Protein AF-A0A9W4SU61-F1 (afdb_monomer)

pLDDT: mean 89.32, std 8.35, range [41.25, 97.25]

Structure (mmCIF, N/CA/C/O backbone):
data_AF-A0A9W4SU61-F1
#
_entry.id   AF-A0A9W4SU61-F1
#
loop_
_atom_site.group_PDB
_atom_site.id
_atom_site.type_symbol
_atom_site.label_atom_id
_atom_site.label_alt_id
_atom_site.label_comp_id
_atom_site.label_asym_id
_atom_site.label_entity_id
_atom_site.label_seq_id
_atom_site.pdbx_PDB_ins_code
_atom_site.Cartn_x
_atom_site.Cartn_y
_atom_site.Cartn_z
_atom_site.occupancy
_atom_site.B_iso_or_equiv
_atom_site.auth_seq_id
_atom_site.auth_comp_id
_atom_site.auth_asym_id
_atom_site.auth_atom_id
_atom_site.pdbx_PDB_model_num
ATOM 1 N N . MET A 1 1 ? -29.694 -14.878 53.159 1.00 55.19 1 MET A N 1
ATOM 2 C CA . MET A 1 1 ? -29.780 -14.247 51.828 1.00 55.19 1 MET A CA 1
ATOM 3 C C . MET A 1 1 ? -30.899 -13.227 51.905 1.00 55.19 1 MET A C 1
ATOM 5 O O . MET A 1 1 ? -32.021 -13.636 52.189 1.00 55.19 1 MET A O 1
ATOM 9 N N . ASN A 1 2 ? -30.608 -11.931 51.770 1.00 60.44 2 ASN A N 1
ATOM 10 C CA . ASN A 1 2 ? -31.673 -10.937 51.624 1.00 60.44 2 ASN A CA 1
ATOM 11 C C . ASN A 1 2 ? -32.223 -10.994 50.189 1.00 60.44 2 ASN A C 1
ATOM 13 O O . ASN A 1 2 ? -31.546 -11.476 49.279 1.00 60.44 2 ASN A O 1
ATOM 17 N N . GLN A 1 3 ? -33.465 -10.547 49.973 1.00 64.19 3 GLN A N 1
ATOM 18 C CA . GLN A 1 3 ? -34.026 -10.458 48.621 1.00 64.19 3 GLN A CA 1
ATOM 19 C C . GLN A 1 3 ? -33.173 -9.492 47.785 1.00 64.19 3 GLN A C 1
ATOM 21 O O . GLN A 1 3 ? -33.092 -8.312 48.113 1.00 64.19 3 GLN A O 1
ATOM 26 N N . GLY A 1 4 ? -32.535 -9.997 46.725 1.00 79.31 4 GLY A N 1
ATOM 27 C CA . GLY A 1 4 ? -31.707 -9.191 45.819 1.00 79.31 4 GLY A CA 1
ATOM 28 C C . GLY A 1 4 ? -30.192 -9.389 45.936 1.00 79.31 4 GLY A C 1
ATOM 29 O O . GLY A 1 4 ? -29.456 -8.595 45.361 1.00 79.31 4 GLY A O 1
ATOM 30 N N . GLU A 1 5 ? -29.714 -10.431 46.621 1.00 85.50 5 GLU A N 1
ATOM 31 C CA . GLU A 1 5 ? -28.286 -10.786 46.702 1.00 85.50 5 GLU A CA 1
ATOM 32 C C . GLU A 1 5 ? -28.019 -12.197 46.143 1.00 85.50 5 GLU A C 1
ATOM 34 O O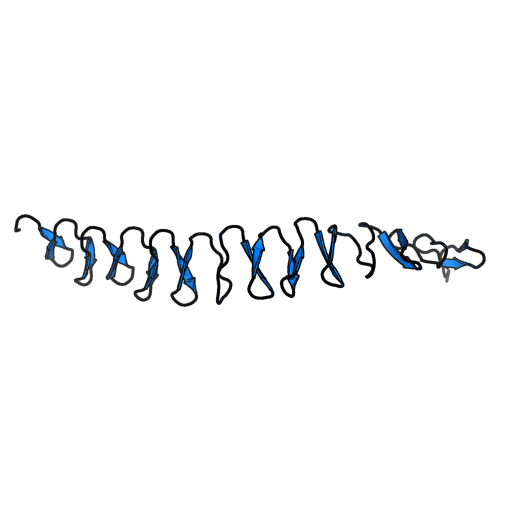 . GLU A 1 5 ? -28.872 -13.082 46.225 1.00 85.50 5 GLU A O 1
ATOM 39 N N . GLN A 1 6 ? -26.824 -12.419 45.594 1.00 86.56 6 GLN A N 1
ATOM 40 C CA . GLN A 1 6 ? -26.312 -13.705 45.104 1.00 86.56 6 GLN A CA 1
ATOM 41 C C . GLN A 1 6 ? -24.939 -14.019 45.729 1.00 86.56 6 GLN A C 1
ATOM 43 O O . GLN A 1 6 ? -24.277 -13.129 46.266 1.00 86.56 6 GLN A O 1
ATOM 48 N N . CYS A 1 7 ? -24.517 -15.286 45.680 1.00 83.56 7 CYS A N 1
ATOM 49 C CA . CYS A 1 7 ? -23.250 -15.741 46.264 1.00 83.56 7 CYS A CA 1
ATOM 50 C C . CYS A 1 7 ? -22.074 -15.518 45.296 1.00 83.56 7 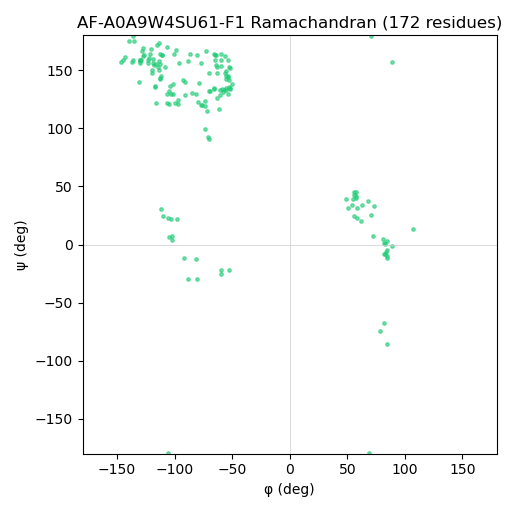CYS A C 1
ATOM 52 O O . CYS A 1 7 ? -22.159 -15.926 44.139 1.00 83.56 7 CYS A O 1
ATOM 54 N N . ALA A 1 8 ? -20.992 -14.913 45.784 1.00 84.06 8 ALA A N 1
ATOM 55 C CA . ALA A 1 8 ? -19.724 -14.734 45.075 1.00 84.06 8 ALA A CA 1
ATOM 56 C C . ALA A 1 8 ? -18.679 -15.796 45.483 1.00 84.06 8 ALA A C 1
ATOM 58 O O . ALA A 1 8 ? -18.829 -16.494 46.489 1.00 84.06 8 ALA A O 1
ATOM 59 N N . SER A 1 9 ? -17.582 -15.891 44.732 1.00 80.38 9 SER A N 1
ATOM 60 C CA . SER A 1 9 ? -16.496 -16.868 44.864 1.00 80.38 9 SER A CA 1
ATOM 61 C C . SER A 1 9 ? -15.782 -16.828 46.217 1.00 80.38 9 SER A C 1
ATOM 63 O O . SER A 1 9 ? -15.189 -17.822 46.625 1.00 80.38 9 SER A O 1
ATOM 65 N N . ASN A 1 10 ? -15.859 -15.703 46.936 1.00 79.88 10 ASN A N 1
ATOM 66 C CA . ASN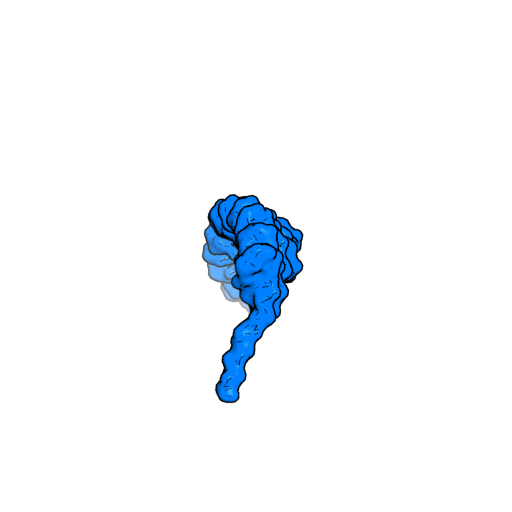 A 1 10 ? -15.243 -15.504 48.253 1.00 79.88 10 ASN A CA 1
ATOM 67 C C . ASN A 1 10 ? -16.226 -15.716 49.421 1.00 79.88 10 ASN A C 1
ATOM 69 O O . ASN A 1 10 ? -16.008 -15.184 50.509 1.00 79.88 10 ASN A O 1
ATOM 73 N N . ASN A 1 11 ? -17.322 -16.457 49.210 1.00 82.12 11 ASN A N 1
ATOM 74 C CA . ASN A 1 11 ? -18.415 -16.630 50.180 1.00 82.12 11 ASN A CA 1
ATOM 75 C C . ASN A 1 11 ? -19.031 -15.298 50.660 1.00 82.12 11 ASN A C 1
ATOM 77 O O . ASN A 1 11 ? -19.600 -15.216 51.750 1.00 82.12 11 ASN A O 1
ATOM 81 N N . THR A 1 12 ? -18.922 -14.245 49.849 1.00 84.00 12 THR A N 1
ATOM 82 C CA . THR A 1 12 ? -19.549 -12.945 50.089 1.00 84.00 12 THR A CA 1
ATOM 83 C C . THR A 1 12 ? -20.873 -12.841 49.336 1.00 84.00 12 THR A C 1
ATOM 85 O O . THR A 1 12 ? -21.116 -13.544 48.354 1.00 84.00 12 THR A O 1
ATOM 88 N N . CYS A 1 13 ? -21.760 -11.970 49.817 1.00 86.88 13 CYS A N 1
ATOM 89 C CA . CYS A 1 13 ? -23.000 -11.636 49.123 1.00 86.88 13 CYS A CA 1
ATOM 90 C C . CYS A 1 13 ? -22.750 -10.431 48.211 1.00 86.88 13 CYS A C 1
ATOM 92 O O . CYS A 1 13 ? -22.231 -9.414 48.671 1.00 86.88 13 CYS A O 1
ATOM 94 N N . ILE A 1 14 ? -23.121 -10.539 46.935 1.00 87.81 14 ILE A N 1
ATOM 95 C CA . ILE A 1 14 ? -23.088 -9.430 45.972 1.00 87.81 14 ILE A CA 1
ATOM 96 C C . ILE A 1 14 ? -24.503 -9.149 45.449 1.00 87.81 14 ILE A C 1
ATOM 98 O O . ILE A 1 14 ? -25.338 -10.055 45.462 1.00 87.81 14 ILE A O 1
ATOM 102 N N . PRO A 1 15 ? -24.805 -7.931 44.965 1.00 87.06 15 PRO A N 1
ATOM 103 C CA . PRO A 1 15 ? -26.117 -7.624 44.400 1.00 87.06 15 PRO A CA 1
ATOM 104 C C . PRO A 1 15 ? -26.504 -8.574 43.257 1.00 87.06 15 PRO A C 1
ATOM 106 O O . PRO A 1 15 ? -25.661 -8.997 42.461 1.00 87.06 15 PRO A O 1
ATOM 109 N N . LEU A 1 16 ? -27.788 -8.902 43.149 1.00 84.06 16 LEU A N 1
ATOM 110 C CA . LEU A 1 16 ? -28.328 -9.709 42.058 1.00 84.06 16 LEU A CA 1
ATOM 111 C C . LEU A 1 16 ? -28.084 -8.998 40.715 1.00 84.06 16 LEU A C 1
ATOM 113 O O . LEU A 1 16 ? -28.398 -7.819 40.562 1.00 84.06 16 LEU A O 1
ATOM 117 N N . GLY A 1 17 ? -27.504 -9.713 39.750 1.00 83.94 17 GLY A N 1
ATOM 118 C CA . GLY A 1 17 ? -27.108 -9.156 38.452 1.00 83.94 17 GLY A CA 1
ATOM 119 C C . GLY A 1 17 ? -25.731 -8.484 38.438 1.00 83.94 17 GLY A C 1
ATOM 120 O O . GLY A 1 17 ? -25.276 -8.091 37.367 1.00 83.94 17 GLY A O 1
ATOM 121 N N . ALA A 1 18 ? -25.052 -8.371 39.584 1.00 88.31 18 ALA A N 1
ATOM 122 C CA . ALA A 1 18 ? -23.631 -8.044 39.612 1.00 88.31 18 ALA A CA 1
ATOM 123 C C . ALA A 1 18 ? -22.787 -9.220 39.091 1.00 88.31 18 ALA A C 1
ATOM 125 O O . ALA A 1 18 ? -23.132 -10.384 39.306 1.00 88.31 18 ALA A O 1
ATOM 126 N N . THR A 1 19 ? -21.668 -8.908 38.445 1.00 90.12 19 THR A N 1
ATOM 127 C CA . THR A 1 19 ? -20.681 -9.888 37.979 1.00 90.12 19 THR A CA 1
ATOM 128 C C . THR A 1 19 ? -19.565 -9.988 39.009 1.00 90.12 19 THR A C 1
ATOM 130 O O . THR A 1 19 ? -18.960 -8.976 39.359 1.00 90.12 19 THR A O 1
ATOM 133 N N . ASP A 1 20 ? -19.292 -11.191 39.502 1.00 89.81 20 ASP A N 1
ATOM 134 C CA . ASP A 1 20 ? -18.147 -11.446 40.372 1.00 89.81 20 ASP A CA 1
ATOM 135 C C . ASP A 1 20 ? -16.861 -11.574 39.548 1.00 89.81 20 ASP A C 1
ATOM 137 O O . ASP A 1 20 ? -16.776 -12.416 38.654 1.00 89.81 20 ASP A O 1
ATOM 141 N N . CYS A 1 21 ? -15.872 -10.734 39.848 1.00 88.00 21 CYS A N 1
ATOM 142 C CA . CYS A 1 21 ? -14.587 -10.700 39.156 1.00 88.00 21 CYS A CA 1
ATOM 143 C C . CYS A 1 21 ? -13.453 -11.320 39.973 1.00 88.00 21 CYS A C 1
ATOM 145 O O . CYS A 1 21 ? -12.298 -11.232 39.563 1.00 88.00 21 CYS A O 1
ATOM 147 N N . GLY A 1 22 ? -13.755 -11.929 41.123 1.00 85.00 22 GLY A N 1
ATOM 148 C CA . GLY A 1 22 ? -12.737 -12.431 42.037 1.00 85.00 22 GLY A CA 1
ATOM 149 C C . GLY A 1 22 ? -11.944 -11.303 42.707 1.00 85.00 22 GLY A C 1
ATOM 150 O O . GLY A 1 22 ? -12.210 -10.118 42.517 1.00 85.00 22 GLY A O 1
ATOM 151 N N . ASN A 1 23 ? -10.978 -11.665 43.561 1.00 83.38 23 ASN A N 1
ATOM 152 C CA . ASN A 1 23 ? -10.172 -10.712 44.349 1.00 83.38 23 ASN A CA 1
ATOM 153 C C . ASN A 1 23 ? -10.997 -9.670 45.128 1.00 83.38 23 ASN A C 1
ATOM 155 O O . ASN A 1 23 ? -10.548 -8.550 45.355 1.00 83.38 23 ASN A O 1
ATOM 159 N N . SER A 1 24 ? -12.198 -10.061 45.565 1.00 82.75 24 SER A N 1
ATOM 160 C CA . SER A 1 24 ? -13.152 -9.180 46.248 1.00 82.75 24 SER A CA 1
ATOM 161 C C . SER A 1 24 ? -13.636 -7.996 45.396 1.00 82.75 24 SER A C 1
ATOM 163 O O . SER A 1 24 ? -14.151 -7.028 45.951 1.00 82.75 24 SER A O 1
ATOM 165 N N . THR A 1 25 ? -13.516 -8.082 44.067 1.00 87.69 25 THR A N 1
ATOM 166 C CA . THR A 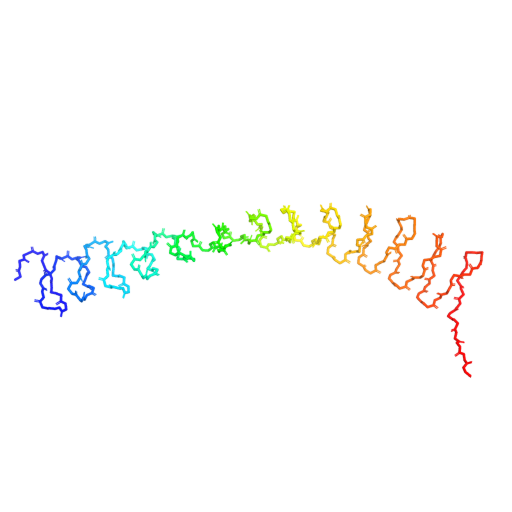1 25 ? -14.103 -7.127 43.126 1.00 87.69 25 THR A CA 1
ATOM 167 C C . THR A 1 25 ? -15.375 -7.696 42.513 1.00 87.69 25 THR A C 1
ATOM 169 O O . THR A 1 25 ? -15.380 -8.784 41.941 1.00 87.69 25 THR A O 1
ATOM 172 N N . ASN A 1 26 ? -16.447 -6.913 42.553 1.00 90.25 26 ASN A N 1
ATOM 173 C CA . ASN A 1 26 ? -17.701 -7.204 41.875 1.00 90.25 26 ASN A CA 1
ATOM 174 C C . ASN A 1 26 ? -18.171 -5.986 41.073 1.00 90.25 26 ASN A C 1
ATOM 176 O O . ASN A 1 26 ? -18.098 -4.847 41.531 1.00 90.25 26 ASN A O 1
ATOM 180 N N . CYS A 1 27 ? -18.693 -6.233 39.878 1.00 90.88 27 CYS A N 1
ATOM 181 C CA . CYS A 1 27 ? -19.153 -5.196 38.966 1.00 90.88 27 CYS A CA 1
ATOM 182 C C . CYS A 1 27 ? -20.671 -5.112 38.954 1.00 90.88 27 CYS A C 1
ATOM 184 O O . CYS A 1 27 ? -21.346 -6.133 38.905 1.00 90.88 27 CYS A O 1
ATOM 186 N N . ALA A 1 28 ? -21.216 -3.894 38.984 1.00 90.88 28 ALA A N 1
ATOM 187 C CA . ALA A 1 28 ? -22.660 -3.677 38.917 1.00 90.88 28 ALA A CA 1
ATOM 188 C C . ALA A 1 28 ? -23.272 -4.246 37.622 1.00 90.88 28 ALA A C 1
ATOM 190 O O . ALA A 1 28 ? -22.576 -4.398 36.616 1.00 90.88 28 ALA A O 1
ATOM 191 N N . ALA A 1 29 ? -24.582 -4.505 37.637 1.00 88.19 29 ALA A N 1
ATOM 192 C CA . ALA A 1 29 ? -25.314 -4.956 36.456 1.00 88.19 29 ALA A CA 1
ATOM 193 C C . ALA A 1 29 ? -25.061 -4.030 35.250 1.00 88.19 29 ALA A C 1
ATOM 195 O O . ALA A 1 29 ? -25.097 -2.807 35.378 1.00 88.19 29 ALA A O 1
ATOM 196 N N . GLY A 1 30 ? -24.784 -4.624 34.086 1.00 87.38 30 GLY A N 1
ATOM 197 C CA . GLY A 1 30 ? -24.387 -3.894 32.874 1.00 87.38 30 GLY A CA 1
ATOM 198 C C . GLY A 1 30 ? -22.877 -3.660 32.725 1.00 87.38 30 GLY A C 1
ATOM 199 O O . GLY A 1 30 ? -22.453 -3.120 31.706 1.00 87.38 30 GLY A O 1
ATOM 200 N N . ASN A 1 31 ? -22.065 -4.102 33.689 1.00 91.69 31 ASN A N 1
ATOM 201 C CA . ASN A 1 31 ? -20.607 -4.124 33.594 1.00 91.69 31 ASN A CA 1
ATOM 202 C C . ASN A 1 31 ? -20.068 -5.564 33.574 1.00 91.69 31 ASN A C 1
ATOM 204 O O . ASN A 1 31 ? -20.701 -6.505 34.057 1.00 91.69 31 ASN A O 1
ATOM 208 N N . GLN A 1 32 ? -18.863 -5.715 33.040 1.00 91.44 32 GLN A N 1
ATOM 209 C CA . GLN A 1 32 ? -18.114 -6.963 32.937 1.00 91.44 32 GLN A CA 1
ATOM 210 C C . GLN A 1 32 ? -16.715 -6.813 33.544 1.00 91.44 32 GLN A C 1
ATOM 212 O O . GLN A 1 32 ? -16.226 -5.698 33.752 1.00 91.44 32 GLN A O 1
ATOM 217 N N . CYS A 1 33 ? -16.081 -7.948 33.824 1.00 90.56 33 CYS A N 1
ATOM 218 C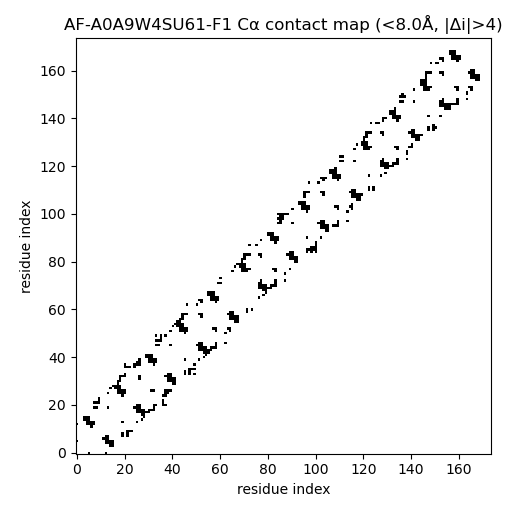 CA . CYS A 1 33 ? -14.746 -8.003 34.405 1.00 90.56 33 CYS A CA 1
ATOM 219 C C . CYS A 1 33 ? -13.663 -7.750 33.355 1.00 90.56 33 CYS A C 1
ATOM 221 O O . CYS A 1 33 ? -13.719 -8.293 32.252 1.00 90.56 33 CYS A O 1
ATOM 223 N N . THR A 1 34 ? -12.646 -6.980 33.729 1.00 90.75 34 THR A N 1
ATOM 224 C CA . THR A 1 34 ? -11.376 -6.901 33.002 1.00 90.75 34 THR A CA 1
ATOM 225 C C . THR A 1 34 ? -10.416 -8.002 33.461 1.00 90.75 34 THR A C 1
ATOM 227 O O . THR A 1 34 ? -10.554 -8.568 34.547 1.00 90.75 34 THR A O 1
ATOM 230 N N . SER A 1 35 ? -9.373 -8.242 32.672 1.00 88.50 35 SER A N 1
ATOM 231 C CA . SER A 1 35 ? -8.214 -9.089 32.990 1.00 88.50 35 SER A CA 1
ATOM 232 C C . SER A 1 35 ? -7.519 -8.743 34.314 1.00 88.50 35 SER A C 1
ATOM 234 O O . SER A 1 35 ? -6.857 -9.596 34.897 1.00 88.50 35 SER A O 1
ATOM 236 N N . ASN A 1 36 ? -7.687 -7.515 34.818 1.00 87.12 36 ASN A N 1
ATOM 237 C CA . ASN A 1 36 ? -7.081 -7.040 36.065 1.00 87.12 36 ASN A CA 1
ATOM 238 C C . ASN A 1 36 ? -8.073 -7.007 37.240 1.00 87.12 36 ASN A C 1
ATOM 240 O O . ASN A 1 36 ? -7.862 -6.269 38.201 1.00 87.12 36 ASN A O 1
ATOM 244 N N . ASN A 1 37 ? -9.159 -7.787 37.176 1.00 87.62 37 ASN A N 1
ATOM 245 C CA . ASN A 1 37 ? -10.209 -7.835 38.203 1.00 87.62 37 ASN A CA 1
ATOM 246 C C . ASN A 1 37 ? -10.794 -6.443 38.498 1.00 87.62 37 ASN A C 1
ATOM 248 O O . ASN A 1 37 ? -11.022 -6.086 39.652 1.00 87.62 37 ASN A O 1
ATOM 252 N N . SER A 1 38 ? -10.968 -5.629 37.454 1.00 88.69 38 SER A N 1
ATOM 253 C CA . SER A 1 38 ? -11.656 -4.334 37.506 1.00 88.69 38 SER A CA 1
ATOM 254 C C . SER A 1 38 ? -12.942 -4.386 36.683 1.00 88.69 38 SER A C 1
ATOM 256 O O . SER A 1 38 ? -13.207 -5.369 35.993 1.00 88.69 38 SER A O 1
ATOM 258 N N . CYS A 1 39 ? -13.742 -3.326 36.748 1.00 91.19 39 CYS A N 1
ATOM 259 C CA . CYS A 1 39 ? -15.011 -3.240 36.035 1.00 91.19 39 CYS A CA 1
ATOM 260 C C . CYS A 1 39 ? -14.901 -2.387 34.781 1.00 91.19 39 CYS A C 1
ATOM 262 O O . CYS A 1 39 ? -14.325 -1.300 34.817 1.00 91.19 39 CYS A O 1
ATOM 264 N N . MET A 1 40 ? -15.530 -2.846 33.705 1.00 93.00 40 MET A N 1
ATOM 265 C CA . MET A 1 40 ? -15.741 -2.053 32.500 1.00 93.00 40 MET A CA 1
ATOM 266 C C . MET A 1 40 ? -17.166 -2.236 31.963 1.00 93.00 40 MET A C 1
ATOM 268 O O . MET A 1 40 ? -17.789 -3.262 32.248 1.00 93.00 40 MET A O 1
ATOM 272 N N . PRO A 1 41 ? -17.694 -1.286 31.175 1.00 92.50 41 PRO A N 1
ATOM 273 C CA . PRO A 1 41 ? -19.009 -1.421 30.558 1.00 92.50 41 PRO A CA 1
ATOM 274 C C . PRO A 1 41 ? -19.135 -2.682 29.694 1.00 92.50 41 PRO A C 1
ATOM 276 O O . PRO A 1 41 ? -18.176 -3.128 29.053 1.00 92.50 41 PRO A O 1
ATOM 279 N N . LEU A 1 42 ? -20.336 -3.259 29.638 1.00 90.19 42 LEU A N 1
ATOM 280 C CA . LEU A 1 42 ? -20.620 -4.352 28.711 1.00 90.19 42 LEU A CA 1
ATOM 281 C C . LEU A 1 42 ? -20.409 -3.886 27.259 1.00 90.19 42 LEU A C 1
ATOM 283 O O . LEU A 1 42 ? -20.868 -2.817 26.863 1.00 90.19 42 LEU A O 1
ATOM 287 N N . GLY A 1 43 ? -19.700 -4.689 26.466 1.00 89.19 43 GLY A N 1
ATOM 288 C CA . GLY A 1 43 ? -19.344 -4.363 25.080 1.00 89.19 43 GLY A CA 1
ATOM 289 C C . GLY A 1 43 ? -18.102 -3.480 24.918 1.00 89.19 43 GLY A C 1
ATOM 290 O O . GLY A 1 43 ? -17.664 -3.290 23.787 1.00 89.19 43 GLY A O 1
ATOM 291 N N . ALA A 1 44 ? -17.515 -2.976 26.008 1.00 93.31 44 ALA A N 1
ATOM 292 C CA . ALA A 1 44 ? -16.179 -2.388 25.974 1.00 93.31 44 ALA A CA 1
ATOM 293 C C . ALA A 1 44 ? -15.111 -3.445 25.630 1.00 93.31 44 ALA A C 1
ATOM 295 O O . ALA A 1 44 ? -15.321 -4.645 25.825 1.00 93.31 44 ALA A O 1
ATOM 296 N N . THR A 1 45 ? -13.957 -2.985 25.155 1.00 93.75 45 THR A N 1
ATOM 297 C CA . THR A 1 45 ? -12.773 -3.809 24.880 1.00 93.75 45 THR A CA 1
ATOM 298 C C . THR A 1 45 ? -11.739 -3.572 25.974 1.00 93.75 45 THR A C 1
ATOM 300 O O . THR A 1 45 ? -11.293 -2.439 26.147 1.00 93.75 45 THR A O 1
ATOM 303 N N . ASP A 1 46 ? -11.344 -4.620 26.697 1.00 92.94 46 ASP A N 1
ATOM 304 C CA . ASP A 1 46 ? -10.286 -4.540 27.709 1.00 92.94 46 ASP A CA 1
ATOM 305 C C . ASP A 1 46 ? -8.909 -4.422 27.042 1.00 92.94 46 ASP A C 1
ATOM 307 O O . ASP A 1 46 ? -8.521 -5.282 26.251 1.00 92.94 46 ASP A O 1
ATOM 311 N N . CYS A 1 47 ? -8.169 -3.366 27.376 1.00 90.94 47 CYS A N 1
ATOM 312 C CA . CYS A 1 47 ? -6.831 -3.092 26.853 1.00 90.94 47 CYS A CA 1
ATOM 313 C C . CYS A 1 47 ? -5.716 -3.436 27.844 1.00 90.94 47 CYS A C 1
ATOM 315 O O . CYS A 1 47 ? -4.542 -3.189 27.560 1.00 90.94 47 CYS A O 1
ATOM 317 N N . GLY A 1 48 ? -6.065 -3.997 29.003 1.00 87.69 48 GLY A N 1
ATOM 318 C CA . GLY A 1 48 ? -5.127 -4.232 30.089 1.00 87.69 48 GLY A CA 1
ATOM 319 C C . GLY A 1 48 ? -4.674 -2.931 30.759 1.00 87.69 48 GLY A C 1
ATOM 320 O O . GLY A 1 48 ? -5.098 -1.832 30.403 1.00 87.69 48 GLY A O 1
ATOM 321 N N . ASN A 1 49 ? -3.814 -3.048 31.776 1.00 84.44 49 ASN A N 1
ATOM 322 C CA . ASN A 1 49 ? -3.293 -1.913 32.553 1.00 84.44 49 ASN A CA 1
ATOM 323 C C . ASN A 1 49 ? -4.388 -0.941 33.033 1.00 84.44 49 ASN A C 1
ATOM 325 O O . ASN A 1 49 ? -4.212 0.276 32.980 1.00 84.44 49 ASN A O 1
ATOM 329 N N . SER A 1 50 ? -5.534 -1.487 33.451 1.00 82.44 50 SER A N 1
ATOM 330 C CA . SER A 1 50 ? -6.716 -0.723 33.876 1.00 82.44 50 SER A CA 1
ATOM 331 C C . SER A 1 50 ? -7.286 0.237 32.818 1.00 82.44 50 SER A C 1
ATOM 333 O O . SER A 1 50 ? -7.981 1.186 33.172 1.00 82.44 50 SER A O 1
ATOM 335 N N . ASN A 1 51 ? -7.024 -0.008 31.531 1.00 89.56 51 ASN A N 1
ATOM 336 C CA . ASN A 1 51 ? -7.600 0.735 30.414 1.00 89.56 51 ASN A CA 1
ATOM 337 C C . ASN A 1 51 ? -8.566 -0.139 29.617 1.00 89.56 51 ASN A C 1
ATOM 339 O O . ASN A 1 51 ? -8.338 -1.330 29.419 1.00 89.56 51 ASN A O 1
ATOM 343 N N . TYR A 1 52 ? -9.627 0.481 29.116 1.00 92.94 52 TYR A N 1
ATOM 344 C CA . TYR A 1 52 ? -10.571 -0.134 28.195 1.00 92.94 52 TYR A CA 1
ATOM 345 C C . TYR A 1 52 ? -11.043 0.897 27.171 1.00 92.94 52 TYR A C 1
ATOM 347 O O . TYR A 1 52 ? -10.949 2.105 27.392 1.00 92.94 52 TYR A O 1
ATOM 355 N N . CYS A 1 53 ? -11.580 0.407 26.061 1.00 94.44 53 CYS A N 1
ATOM 356 C CA . CYS A 1 53 ? -12.186 1.223 25.020 1.00 94.44 53 CYS A CA 1
ATOM 357 C C . CYS A 1 53 ? -13.688 0.978 24.939 1.00 94.44 53 CYS A C 1
ATOM 359 O O . CYS A 1 53 ? -14.135 -0.155 25.101 1.00 94.44 53 CYS A O 1
ATOM 361 N N . ASP A 1 54 ? -14.463 2.029 24.662 1.00 94.06 54 ASP A N 1
ATOM 362 C CA . ASP A 1 54 ? -15.916 1.921 24.487 1.00 94.06 54 ASP A CA 1
ATOM 363 C C . ASP A 1 54 ? -16.301 0.909 23.398 1.00 94.06 54 ASP A C 1
ATOM 365 O O . ASP A 1 54 ? -15.510 0.585 22.507 1.00 94.06 54 ASP A O 1
ATOM 369 N N . ALA A 1 55 ? -17.560 0.474 23.419 1.00 92.25 55 ALA A N 1
ATOM 370 C CA . ALA A 1 55 ? -18.111 -0.381 22.377 1.00 92.25 55 ALA A CA 1
ATOM 371 C C . ALA A 1 55 ? -17.874 0.200 20.970 1.00 92.25 55 ALA A C 1
ATOM 373 O O . ALA A 1 55 ? -18.073 1.389 20.718 1.00 92.25 55 ALA A O 1
ATOM 374 N N . GLY A 1 56 ? -17.433 -0.657 20.047 1.00 90.38 56 GLY A N 1
ATOM 375 C CA . GLY A 1 56 ? -17.074 -0.265 18.678 1.00 90.38 56 GLY A CA 1
ATOM 376 C C . GLY A 1 56 ? -15.664 0.320 18.524 1.00 90.38 56 GLY A C 1
ATOM 377 O O . GLY A 1 56 ? -15.268 0.666 17.407 1.00 90.38 56 GLY A O 1
ATOM 378 N N . LYS A 1 57 ? -14.881 0.396 19.605 1.00 94.00 57 LYS A N 1
ATOM 379 C CA . LYS A 1 57 ? -13.463 0.765 19.581 1.00 94.00 57 LYS A CA 1
ATOM 380 C C . LYS A 1 57 ? -12.578 -0.420 19.980 1.00 94.00 57 LYS A C 1
ATOM 382 O O . LYS A 1 57 ? -12.994 -1.335 20.688 1.00 94.00 57 LYS A O 1
ATOM 387 N N . GLN A 1 58 ? -11.335 -0.375 19.526 1.00 92.56 58 GLN A N 1
ATOM 388 C CA . GLN A 1 58 ? -10.272 -1.321 19.839 1.00 92.56 58 GLN A CA 1
ATOM 389 C C . GLN A 1 58 ? -9.079 -0.601 20.469 1.00 92.56 58 GLN A C 1
ATOM 391 O O . GLN A 1 58 ? -8.908 0.614 20.319 1.00 92.56 58 GLN A O 1
ATOM 396 N N . CYS A 1 59 ? -8.247 -1.382 21.148 1.00 91.31 59 CYS A N 1
ATOM 397 C CA . CYS A 1 59 ? -7.025 -0.915 21.778 1.00 91.31 59 CYS A CA 1
ATOM 398 C C . CYS A 1 59 ? -5.985 -0.540 20.724 1.00 91.31 59 CYS A C 1
ATOM 400 O O . CYS A 1 59 ? -5.707 -1.310 19.804 1.00 91.31 59 CYS A O 1
ATOM 402 N N . ALA A 1 60 ? -5.391 0.631 20.891 1.00 89.19 60 ALA A N 1
ATOM 403 C CA . ALA A 1 60 ? -4.304 1.130 20.073 1.00 89.19 60 ALA A CA 1
ATOM 404 C C . ALA A 1 60 ? -3.026 1.278 20.907 1.00 89.19 60 ALA A C 1
ATOM 406 O O . ALA A 1 60 ? -3.019 1.160 22.137 1.00 89.19 60 ALA A O 1
ATOM 407 N N . SER A 1 61 ? -1.917 1.559 20.227 1.00 83.50 61 SER A N 1
ATOM 408 C CA . SER A 1 61 ? -0.644 1.868 20.875 1.00 83.50 61 SER A CA 1
ATOM 409 C C . SER A 1 61 ? -0.781 3.028 21.871 1.00 83.50 61 SER A C 1
ATOM 411 O O . SER A 1 61 ? -1.499 3.999 21.626 1.00 83.50 61 SER A O 1
ATOM 413 N N . GLY A 1 62 ? -0.066 2.938 22.997 1.00 80.38 62 GLY A N 1
ATOM 414 C CA . GLY A 1 62 ? -0.003 4.013 23.992 1.00 80.38 62 GLY A CA 1
ATOM 415 C C . GLY A 1 62 ? -1.272 4.202 24.831 1.00 80.38 62 GLY A C 1
ATOM 416 O O . GLY A 1 62 ? -1.568 5.333 25.199 1.00 80.38 62 GLY A O 1
ATOM 417 N N . ASN A 1 63 ? -2.016 3.128 25.129 1.00 82.94 63 ASN A N 1
ATOM 418 C CA . ASN A 1 63 ? -3.272 3.170 25.901 1.00 82.94 63 ASN A CA 1
ATOM 419 C C . ASN A 1 63 ? -4.351 4.069 25.269 1.00 82.94 63 ASN A C 1
ATOM 421 O O . ASN A 1 63 ? -5.152 4.682 25.971 1.00 82.94 63 ASN A O 1
ATOM 425 N N . SER A 1 64 ? -4.359 4.172 23.940 1.00 87.88 64 SER A N 1
ATOM 426 C CA . SER A 1 64 ? -5.372 4.925 23.203 1.00 87.88 64 SER A CA 1
ATOM 427 C C . SER A 1 64 ? -6.431 3.995 22.609 1.00 87.88 64 SER A C 1
ATOM 429 O O . SER A 1 64 ? -6.247 2.779 22.530 1.00 87.88 64 SER A O 1
ATOM 431 N N . CYS A 1 65 ? -7.559 4.575 22.204 1.00 92.19 65 CYS A N 1
ATOM 432 C CA . CYS A 1 65 ? -8.670 3.858 21.593 1.00 92.19 65 CYS A CA 1
ATOM 433 C C . CYS A 1 65 ? -8.892 4.350 20.171 1.00 92.19 65 CYS A C 1
ATOM 435 O O . CYS A 1 65 ? -8.945 5.556 19.928 1.00 92.19 65 CYS A O 1
ATOM 437 N N . MET A 1 66 ? -9.094 3.419 19.249 1.00 94.38 66 MET A N 1
ATOM 438 C CA . MET A 1 66 ? -9.382 3.708 17.843 1.00 94.38 66 MET A CA 1
ATOM 439 C C . MET A 1 66 ? -10.607 2.916 17.379 1.00 94.38 66 MET A C 1
ATOM 441 O O . MET A 1 66 ? -10.920 1.890 17.983 1.00 94.38 66 MET A O 1
ATOM 445 N N . PRO A 1 67 ? -11.323 3.351 16.331 1.00 93.69 67 PRO A N 1
ATOM 446 C CA . PRO A 1 67 ? -12.412 2.565 15.759 1.00 93.69 67 PRO A CA 1
ATOM 447 C C . PRO A 1 67 ? -11.960 1.148 15.381 1.00 93.69 67 PRO A C 1
ATOM 449 O O . PRO A 1 67 ? -10.823 0.935 14.945 1.00 93.69 67 PRO A O 1
ATOM 452 N N . VAL A 1 68 ? -12.846 0.164 15.534 1.00 91.19 68 VAL A N 1
ATOM 453 C CA . VAL A 1 68 ? -12.582 -1.196 15.040 1.00 91.19 68 VAL A CA 1
ATOM 454 C C . VAL A 1 68 ? -12.333 -1.156 13.528 1.00 91.19 68 VAL A C 1
ATOM 456 O O . VAL A 1 68 ? -13.054 -0.495 12.785 1.00 91.19 68 VAL A O 1
ATOM 459 N N . GLY A 1 69 ? -11.289 -1.852 13.076 1.00 90.94 69 GLY A N 1
ATOM 460 C CA . GLY A 1 69 ? -10.891 -1.909 11.666 1.00 90.94 69 GLY A CA 1
ATOM 461 C C . GLY A 1 69 ? -10.062 -0.719 11.176 1.00 90.94 69 GLY A C 1
ATOM 462 O O . GLY A 1 69 ? -9.534 -0.783 10.069 1.00 90.94 69 GLY A O 1
ATOM 463 N N . ALA A 1 70 ? -9.901 0.334 11.982 1.00 94.50 70 ALA A N 1
ATOM 464 C CA . ALA A 1 70 ? -8.899 1.359 11.711 1.00 94.50 70 ALA A CA 1
ATOM 465 C C . ALA A 1 70 ? -7.475 0.767 11.784 1.00 94.50 70 ALA A C 1
ATOM 467 O O . ALA A 1 70 ? -7.259 -0.292 12.384 1.00 94.50 70 ALA A O 1
ATOM 468 N N . ILE A 1 71 ? -6.496 1.480 11.228 1.00 92.81 71 ILE A N 1
ATOM 469 C CA . ILE A 1 71 ? -5.066 1.155 11.311 1.00 92.81 71 ILE A CA 1
ATOM 470 C C . ILE A 1 71 ? -4.304 2.258 12.051 1.00 92.81 71 ILE A C 1
ATOM 472 O O . ILE A 1 71 ? -4.556 3.442 11.833 1.00 92.81 71 ILE A O 1
ATOM 476 N N . SER A 1 72 ? -3.391 1.876 12.948 1.00 92.38 72 SER A N 1
ATOM 477 C CA . SER A 1 72 ? -2.561 2.826 13.697 1.00 92.38 72 SER A CA 1
ATOM 478 C C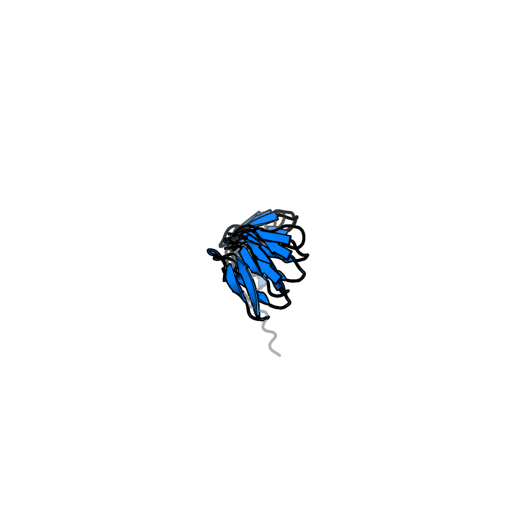 . SER A 1 72 ? -1.369 3.281 12.856 1.00 92.38 72 SER A C 1
ATOM 480 O O . SER A 1 72 ? -0.611 2.458 12.347 1.00 92.38 72 SER A O 1
ATOM 482 N N . CYS A 1 73 ? -1.181 4.596 12.769 1.00 91.19 73 CYS A N 1
ATOM 483 C CA . CYS A 1 73 ? -0.093 5.270 12.062 1.00 91.19 73 CYS A CA 1
ATOM 484 C C . CYS A 1 73 ? 0.858 5.975 13.044 1.00 91.19 73 CYS A C 1
ATOM 486 O O . CYS A 1 73 ? 1.432 7.025 12.749 1.00 91.19 73 CYS A O 1
ATOM 488 N N . GLY A 1 74 ? 0.996 5.419 14.251 1.00 88.19 74 GLY A N 1
ATOM 489 C CA . GLY A 1 74 ? 1.802 5.983 15.330 1.00 88.19 74 GLY A CA 1
ATOM 490 C C . GLY A 1 74 ? 1.029 7.032 16.125 1.00 88.19 74 GLY A C 1
ATOM 491 O O . GLY A 1 74 ? 0.444 6.708 17.155 1.00 88.19 74 GLY A O 1
ATOM 492 N N . THR A 1 75 ? 1.038 8.287 15.669 1.00 87.50 75 THR A N 1
ATOM 493 C CA . THR A 1 75 ? 0.396 9.419 16.376 1.00 87.50 75 THR A CA 1
ATOM 494 C C . THR A 1 75 ? -1.050 9.680 15.953 1.00 87.50 75 THR A C 1
ATOM 496 O O . THR A 1 75 ? -1.752 10.447 16.608 1.00 87.50 75 THR A O 1
ATOM 499 N N . TYR A 1 76 ? -1.499 9.053 14.868 1.00 90.06 76 TYR A N 1
ATOM 500 C CA . TYR A 1 76 ? -2.858 9.127 14.339 1.00 90.06 76 TYR A CA 1
ATOM 501 C C . TYR A 1 76 ? -3.297 7.739 13.860 1.00 90.06 76 TYR A C 1
ATOM 503 O O . TYR A 1 76 ? -2.508 6.793 13.872 1.00 90.06 76 TYR A O 1
ATOM 511 N N . TYR A 1 77 ? -4.552 7.606 13.444 1.00 93.44 77 TYR A N 1
ATOM 512 C CA . TYR A 1 77 ? -5.069 6.390 12.825 1.00 93.44 77 TYR A CA 1
ATOM 513 C C . TYR A 1 77 ? -5.803 6.724 11.529 1.00 93.44 77 TYR A C 1
ATOM 515 O O . TYR A 1 77 ? -6.278 7.845 11.344 1.00 93.44 77 TYR A O 1
ATOM 523 N N . CYS A 1 78 ? -5.917 5.730 10.655 1.00 95.12 78 CYS A N 1
ATOM 524 C CA . CYS A 1 78 ? -6.719 5.805 9.442 1.00 95.12 78 CYS A CA 1
ATOM 525 C C . CYS A 1 78 ? -7.909 4.856 9.535 1.00 95.12 78 CYS A C 1
ATOM 527 O O . CYS A 1 78 ? -7.783 3.760 10.078 1.00 95.12 78 CYS A O 1
ATOM 529 N N . ASP A 1 79 ? -9.057 5.277 9.005 1.00 95.19 79 ASP A N 1
ATOM 530 C CA . ASP A 1 79 ? -10.279 4.466 8.994 1.00 95.19 79 ASP A CA 1
ATOM 531 C C . ASP A 1 79 ? -10.090 3.137 8.250 1.00 95.19 79 ASP A C 1
ATOM 533 O O . ASP A 1 79 ? -9.175 2.972 7.439 1.00 95.19 79 ASP A O 1
ATOM 537 N N . ALA A 1 80 ? -11.014 2.202 8.474 1.00 94.00 80 ALA A N 1
ATOM 538 C CA . ALA A 1 80 ? -11.054 0.952 7.728 1.00 94.00 80 ALA A CA 1
ATOM 539 C C . ALA A 1 80 ? -11.057 1.200 6.206 1.00 94.00 80 ALA A C 1
ATOM 541 O O . ALA A 1 80 ? -11.769 2.067 5.699 1.00 94.00 80 ALA A O 1
ATOM 542 N N . GLY A 1 81 ? -10.250 0.429 5.474 1.00 94.06 81 GLY A N 1
ATOM 543 C CA . GLY A 1 81 ? -10.073 0.583 4.023 1.00 94.06 81 GLY A CA 1
ATOM 544 C C . GLY A 1 81 ? -9.070 1.667 3.608 1.00 94.06 81 GLY A C 1
ATOM 545 O O . GLY A 1 81 ? -8.822 1.838 2.411 1.00 94.06 81 GLY A O 1
ATOM 546 N N . LYS A 1 82 ? -8.454 2.362 4.570 1.00 95.88 82 LYS A N 1
ATOM 547 C CA . LYS A 1 82 ? -7.339 3.287 4.347 1.00 95.88 82 LYS A CA 1
ATOM 548 C C . LYS A 1 82 ? -6.037 2.737 4.932 1.00 95.88 82 LYS A C 1
ATOM 550 O O . LYS A 1 82 ? -6.041 1.831 5.761 1.00 95.88 82 LYS A O 1
ATOM 555 N N . GLN A 1 83 ? -4.923 3.312 4.500 1.00 94.50 83 GLN A N 1
ATOM 556 C CA . GLN A 1 83 ? -3.581 3.036 4.996 1.00 94.50 83 GLN A CA 1
ATOM 557 C C . GLN A 1 83 ? -2.848 4.330 5.344 1.00 94.50 83 GLN A C 1
ATOM 559 O O . GLN A 1 83 ? -3.196 5.411 4.860 1.00 94.50 83 GLN A O 1
ATOM 564 N N . CYS A 1 84 ? -1.826 4.192 6.184 1.00 93.94 84 CYS A N 1
ATOM 565 C CA . CYS A 1 84 ? -0.923 5.277 6.533 1.00 93.94 84 CYS A CA 1
ATOM 566 C C . CYS A 1 84 ? -0.124 5.706 5.303 1.00 93.94 84 CYS A C 1
ATOM 568 O O . CYS A 1 84 ? 0.436 4.860 4.606 1.00 93.94 84 CYS A O 1
ATOM 570 N N . ALA A 1 85 ? -0.036 7.011 5.083 1.00 94.44 85 ALA A N 1
ATOM 571 C CA . ALA A 1 85 ? 0.775 7.600 4.034 1.00 94.44 85 ALA A CA 1
ATOM 572 C C . ALA A 1 85 ? 1.687 8.695 4.585 1.00 94.44 85 ALA A C 1
ATOM 574 O O . ALA A 1 85 ? 1.551 9.190 5.713 1.00 94.44 85 ALA A O 1
ATOM 575 N N . SER A 1 86 ? 2.639 9.079 3.750 1.00 91.25 86 SER A N 1
ATOM 576 C CA . SER A 1 86 ? 3.540 10.192 3.957 1.00 91.25 86 SER A CA 1
ATOM 577 C C . SER A 1 86 ? 2.782 11.485 4.286 1.00 91.25 86 SER A C 1
ATOM 579 O O . SER A 1 86 ? 1.626 11.699 3.909 1.00 91.25 86 SER A O 1
ATOM 581 N N . GLY A 1 87 ? 3.442 12.368 5.040 1.00 87.62 87 GLY A N 1
ATOM 582 C CA . GLY A 1 87 ? 2.859 13.654 5.431 1.00 87.62 87 GLY A CA 1
ATOM 583 C C . GLY A 1 87 ? 1.722 13.556 6.454 1.00 87.62 87 GLY A C 1
ATOM 584 O O . GLY A 1 87 ? 0.892 14.457 6.506 1.00 87.62 87 GLY A O 1
ATOM 585 N N . ASN A 1 88 ? 1.684 12.495 7.268 1.00 90.25 88 ASN A N 1
ATOM 586 C CA . ASN A 1 88 ? 0.650 12.255 8.284 1.00 90.25 88 ASN A CA 1
ATOM 587 C C . ASN A 1 88 ? -0.766 12.211 7.690 1.00 90.25 88 ASN A C 1
ATOM 589 O O . ASN A 1 88 ? -1.692 12.833 8.212 1.00 90.25 88 ASN A O 1
ATOM 593 N N . SER A 1 89 ? -0.916 11.504 6.571 1.00 91.94 89 SER A N 1
ATOM 594 C CA . SER A 1 89 ? -2.170 11.425 5.830 1.00 91.94 89 SER A CA 1
ATOM 595 C C . SER A 1 89 ? -2.662 9.984 5.701 1.00 91.94 89 SER A C 1
ATOM 597 O O . SER A 1 89 ? -1.930 9.024 5.936 1.00 91.94 89 SER A O 1
ATOM 599 N N . CYS A 1 90 ? -3.936 9.844 5.345 1.00 94.94 90 CYS A N 1
ATOM 600 C CA . CYS A 1 90 ? -4.576 8.559 5.107 1.00 94.94 90 CYS A CA 1
ATOM 601 C C . CYS A 1 90 ? -5.007 8.477 3.649 1.00 94.94 90 CYS A C 1
ATOM 603 O O . CYS A 1 90 ? -5.821 9.291 3.211 1.00 94.94 90 CYS A O 1
ATOM 605 N N . ILE A 1 91 ? -4.516 7.471 2.933 1.00 95.56 91 ILE A N 1
ATOM 606 C CA . ILE A 1 91 ? -4.916 7.182 1.549 1.00 95.56 91 ILE A CA 1
ATOM 607 C C . ILE A 1 91 ? -5.672 5.860 1.497 1.00 95.56 91 ILE A C 1
ATOM 609 O O . ILE A 1 91 ? -5.617 5.072 2.441 1.00 95.56 91 ILE A O 1
ATOM 613 N N . LEU A 1 92 ? -6.390 5.590 0.411 1.00 95.81 92 LEU A N 1
ATOM 614 C CA . LEU A 1 92 ? -7.015 4.283 0.220 1.00 95.81 92 LEU A CA 1
ATOM 615 C C . LEU A 1 92 ? -5.945 3.188 0.127 1.00 95.81 92 LEU A C 1
ATOM 617 O O . LEU A 1 92 ? -4.862 3.402 -0.413 1.00 95.81 92 LEU A O 1
ATOM 621 N N . VAL A 1 93 ? -6.263 1.982 0.603 1.00 93.75 93 VAL A N 1
ATOM 622 C CA . VAL A 1 93 ? -5.343 0.827 0.507 1.00 93.75 93 VAL A CA 1
ATOM 623 C C . VAL A 1 93 ? -4.982 0.497 -0.952 1.00 93.75 93 VAL A C 1
ATOM 625 O O . VAL A 1 93 ? -3.919 -0.047 -1.226 1.00 93.75 93 VAL A O 1
ATOM 628 N N . SER A 1 94 ? -5.849 0.848 -1.905 1.00 94.50 94 SER A N 1
ATOM 629 C CA . SER A 1 94 ? -5.616 0.663 -3.340 1.00 94.50 94 SER A CA 1
ATOM 630 C C . SER A 1 94 ? -4.742 1.745 -3.985 1.00 94.50 94 SER A C 1
ATOM 632 O O . SER A 1 94 ? -4.348 1.583 -5.138 1.00 94.50 94 SER A O 1
ATOM 634 N N . GLN A 1 95 ? -4.490 2.855 -3.290 1.00 95.88 95 GLN A N 1
ATOM 635 C CA . GLN A 1 95 ? -3.662 3.955 -3.780 1.00 95.88 95 GLN A CA 1
ATOM 636 C C . GLN A 1 95 ? -2.188 3.727 -3.428 1.00 95.88 95 GLN A C 1
ATOM 638 O O . GLN A 1 95 ? -1.854 3.000 -2.493 1.00 95.88 95 GLN A O 1
ATOM 643 N N . ILE A 1 96 ? -1.303 4.372 -4.181 1.00 95.06 96 ILE A N 1
ATOM 644 C CA . ILE A 1 96 ? 0.148 4.302 -3.999 1.00 95.06 96 ILE A CA 1
ATOM 645 C C . ILE A 1 96 ? 0.620 5.622 -3.406 1.00 95.06 96 ILE A C 1
ATOM 647 O O . ILE A 1 96 ? 0.409 6.670 -4.010 1.00 95.06 96 ILE A O 1
ATOM 651 N N . ASP A 1 97 ? 1.267 5.570 -2.244 1.00 95.00 97 ASP A N 1
ATOM 652 C CA . ASP A 1 97 ? 1.898 6.739 -1.632 1.00 95.00 97 ASP A CA 1
ATOM 653 C C . ASP A 1 97 ? 3.177 7.113 -2.390 1.00 95.00 97 ASP A C 1
ATOM 655 O O . ASP A 1 97 ? 4.124 6.329 -2.464 1.00 95.00 97 ASP A O 1
ATOM 659 N N . CYS A 1 98 ? 3.201 8.323 -2.943 1.00 93.19 98 CYS A N 1
ATOM 660 C CA . CYS A 1 98 ? 4.320 8.863 -3.708 1.00 93.19 98 CYS A CA 1
ATOM 661 C C . CYS A 1 98 ? 5.169 9.859 -2.913 1.00 93.19 98 CYS A C 1
ATOM 663 O O . CYS A 1 98 ? 6.072 10.479 -3.475 1.00 93.19 98 CYS A O 1
ATOM 665 N N . GLY A 1 99 ? 4.914 10.006 -1.612 1.00 90.00 99 GLY A N 1
ATOM 666 C CA . GLY A 1 99 ? 5.623 10.959 -0.772 1.00 90.00 99 GLY A CA 1
ATOM 667 C C . GLY A 1 99 ? 4.970 12.343 -0.759 1.00 90.00 99 GLY A C 1
ATOM 668 O O . GLY A 1 99 ? 4.268 12.746 -1.682 1.00 90.00 99 GLY A O 1
ATOM 669 N N . VAL A 1 100 ? 5.238 13.107 0.305 1.00 85.44 100 VAL A N 1
ATOM 670 C CA . VAL A 1 100 ? 4.847 14.526 0.446 1.00 85.44 100 VAL A CA 1
ATOM 671 C C . VAL A 1 100 ? 3.335 14.759 0.242 1.00 85.44 100 VAL A C 1
ATOM 673 O O . VAL A 1 100 ? 2.914 15.780 -0.296 1.00 85.44 100 VAL A O 1
ATOM 676 N N . GLY A 1 101 ? 2.497 13.803 0.659 1.00 82.81 101 GLY A N 1
ATOM 677 C CA . GLY A 1 101 ? 1.039 13.888 0.503 1.00 82.81 101 GLY A CA 1
ATOM 678 C C . GLY A 1 101 ? 0.542 13.703 -0.937 1.00 82.81 101 GLY A C 1
ATOM 679 O O . GLY A 1 101 ? -0.647 13.883 -1.204 1.00 82.81 101 GLY A O 1
ATOM 680 N N . HIS A 1 102 ? 1.425 13.335 -1.866 1.00 91.12 102 HIS A N 1
ATOM 681 C CA . HIS A 1 102 ? 1.057 12.937 -3.215 1.00 91.12 102 HIS A CA 1
ATOM 682 C C . HIS A 1 102 ? 0.828 11.426 -3.277 1.00 91.12 102 HIS A C 1
ATOM 684 O O . HIS A 1 102 ? 1.568 10.644 -2.684 1.00 91.12 102 HIS A O 1
ATOM 690 N N . HIS A 1 103 ? -0.199 11.013 -4.011 1.00 95.00 103 HIS A N 1
ATOM 691 C CA . HIS A 1 103 ? -0.534 9.613 -4.207 1.00 95.00 103 HIS A CA 1
ATOM 692 C C . HIS A 1 103 ? -1.109 9.388 -5.600 1.00 95.00 103 HIS A C 1
ATOM 694 O O . HIS A 1 103 ? -1.644 10.308 -6.222 1.00 95.00 103 HIS A O 1
ATOM 700 N N . CYS A 1 104 ? -1.013 8.145 -6.057 1.00 96.19 104 CYS A N 1
ATOM 701 C CA . CYS A 1 104 ? -1.553 7.700 -7.331 1.00 96.19 104 CYS A CA 1
ATOM 702 C C . CYS A 1 104 ? -2.648 6.657 -7.145 1.00 96.19 104 CYS A C 1
ATOM 704 O O . CYS A 1 104 ? -2.691 5.944 -6.141 1.00 96.19 104 CYS A O 1
ATOM 706 N N . GLU A 1 105 ? -3.529 6.565 -8.136 1.00 96.50 105 GLU A N 1
ATOM 707 C CA . GLU A 1 105 ? -4.618 5.594 -8.140 1.00 96.50 105 GLU A CA 1
ATOM 708 C C . GLU A 1 105 ? -4.120 4.170 -8.407 1.00 96.50 105 GLU A C 1
ATOM 710 O O . GLU A 1 105 ? -2.996 3.937 -8.866 1.00 96.50 105 GLU A O 1
ATOM 715 N N . ALA A 1 106 ? -4.992 3.197 -8.151 1.00 94.88 106 ALA A N 1
ATOM 716 C CA . ALA A 1 106 ? -4.722 1.806 -8.485 1.00 94.88 106 ALA A CA 1
ATOM 717 C C . ALA A 1 106 ? -4.382 1.654 -9.980 1.00 94.88 106 ALA A C 1
ATOM 719 O O . ALA A 1 106 ? -5.059 2.202 -10.849 1.00 94.88 106 ALA A O 1
ATOM 720 N N . GLY A 1 107 ? -3.335 0.883 -10.285 1.00 94.19 107 GLY A N 1
ATOM 721 C CA . GLY A 1 107 ? -2.871 0.670 -11.661 1.00 94.19 107 GLY A CA 1
ATOM 722 C C . GLY A 1 107 ? -1.986 1.789 -12.223 1.00 94.19 107 GLY A C 1
ATOM 723 O O . GLY A 1 107 ? -1.604 1.731 -13.392 1.00 94.19 107 GLY A O 1
ATOM 724 N N . GLN A 1 108 ? -1.631 2.785 -11.413 1.00 96.31 108 GLN A N 1
ATOM 725 C CA . GLN A 1 108 ? -0.627 3.795 -11.744 1.00 96.31 108 GLN A CA 1
ATOM 726 C C . GLN A 1 108 ? 0.681 3.540 -10.980 1.00 96.31 108 GLN A C 1
ATOM 728 O O . GLN A 1 108 ? 0.804 2.571 -10.238 1.00 96.31 108 GLN A O 1
ATOM 733 N N . GLN A 1 109 ? 1.679 4.392 -11.185 1.00 95.19 109 GLN A N 1
ATOM 734 C CA . GLN A 1 109 ? 2.910 4.460 -10.404 1.00 95.19 109 GLN A CA 1
ATOM 735 C C . GLN A 1 109 ? 3.375 5.914 -10.289 1.00 95.19 109 GLN A C 1
ATOM 737 O O . GLN A 1 109 ? 3.025 6.761 -11.119 1.00 95.19 109 GLN A O 1
ATOM 742 N N . CYS A 1 110 ? 4.194 6.176 -9.275 1.00 95.00 110 CYS A N 1
ATOM 743 C CA . CYS A 1 110 ? 4.789 7.482 -9.042 1.00 95.00 110 CYS A CA 1
ATOM 744 C C . CYS A 1 110 ? 5.818 7.810 -10.126 1.00 95.00 110 CYS A C 1
ATOM 746 O O . CYS A 1 110 ? 6.701 7.007 -10.427 1.00 95.00 110 CYS A O 1
ATOM 748 N N . ALA A 1 111 ? 5.717 9.012 -10.671 1.00 94.50 111 ALA A N 1
ATOM 749 C CA . ALA A 1 111 ? 6.654 9.594 -11.614 1.00 94.50 111 ALA A CA 1
ATOM 750 C C . ALA A 1 111 ? 7.236 10.896 -11.051 1.00 94.50 111 ALA A C 1
ATOM 752 O O . ALA A 1 111 ? 6.769 11.452 -10.050 1.00 94.50 111 ALA A O 1
ATOM 753 N N . TYR A 1 112 ? 8.274 11.391 -11.714 1.00 91.19 112 TYR A N 1
ATOM 754 C CA . TYR A 1 112 ? 8.934 12.639 -11.380 1.00 91.19 112 TYR A CA 1
ATOM 755 C C . TYR A 1 112 ? 7.942 13.815 -11.341 1.00 91.19 112 TYR A C 1
ATOM 757 O O . TYR A 1 112 ? 6.956 13.850 -12.080 1.00 91.19 112 TYR A O 1
ATOM 765 N N . ASN A 1 113 ? 8.223 14.801 -10.482 1.00 88.62 113 ASN A N 1
ATOM 766 C CA . ASN A 1 113 ? 7.388 15.990 -10.259 1.00 88.62 113 ASN A CA 1
ATOM 767 C C . ASN A 1 113 ? 5.941 15.700 -9.816 1.00 88.62 113 ASN A C 1
ATOM 769 O O . ASN A 1 113 ? 5.025 16.403 -10.239 1.00 88.62 113 ASN A O 1
ATOM 773 N N . ASN A 1 114 ? 5.730 14.712 -8.939 1.00 90.12 114 ASN A N 1
ATOM 774 C CA . ASN A 1 114 ? 4.407 14.400 -8.379 1.00 90.12 114 ASN A CA 1
ATOM 775 C C . ASN A 1 114 ? 3.363 14.117 -9.472 1.00 90.12 114 ASN A C 1
ATOM 777 O O . ASN A 1 114 ? 2.255 14.660 -9.466 1.00 90.12 114 ASN A O 1
ATOM 781 N N . ARG A 1 115 ? 3.757 13.310 -10.460 1.00 92.31 115 ARG A N 1
ATOM 782 C CA . ARG A 1 115 ? 2.864 12.825 -11.509 1.00 92.31 115 ARG A CA 1
ATOM 783 C C . ARG A 1 115 ? 2.587 11.346 -11.295 1.00 92.31 115 ARG A C 1
ATOM 785 O O . ARG A 1 115 ? 3.434 10.606 -10.808 1.00 92.31 115 ARG A O 1
ATOM 792 N N . CYS A 1 116 ? 1.427 10.916 -11.766 1.00 96.19 116 CYS A N 1
ATOM 793 C CA . CYS A 1 116 ? 1.076 9.513 -11.879 1.00 96.19 116 CYS A CA 1
ATOM 794 C C . CYS A 1 116 ? 1.112 9.089 -13.343 1.00 96.19 116 CYS A C 1
ATOM 796 O O . CYS A 1 116 ? 0.514 9.746 -14.198 1.00 96.19 116 CYS A O 1
ATOM 798 N N . ILE A 1 117 ? 1.815 7.999 -13.632 1.00 96.81 117 ILE A N 1
ATOM 799 C CA . ILE A 1 117 ? 1.841 7.372 -14.960 1.00 96.81 117 ILE A CA 1
ATOM 800 C C . ILE A 1 117 ? 1.294 5.945 -14.857 1.00 96.81 117 ILE A C 1
ATOM 802 O O . ILE A 1 117 ? 1.267 5.398 -13.754 1.00 96.81 117 ILE A O 1
ATOM 806 N N . PRO A 1 118 ? 0.841 5.320 -15.957 1.00 96.62 118 PRO A N 1
ATOM 807 C CA . PRO A 1 118 ? 0.391 3.931 -15.921 1.00 96.62 118 PRO A CA 1
ATOM 808 C C . PRO A 1 118 ? 1.456 3.002 -15.328 1.00 96.62 118 PRO A C 1
ATOM 810 O O . PRO A 1 118 ? 2.658 3.193 -15.545 1.00 96.62 118 PRO A O 1
ATOM 813 N N . ALA A 1 119 ? 1.033 1.987 -14.576 1.00 95.12 119 ALA A N 1
ATOM 814 C CA . ALA A 1 119 ? 1.955 0.993 -14.044 1.00 95.12 119 ALA A CA 1
ATOM 815 C C . ALA A 1 119 ? 2.728 0.311 -15.188 1.00 95.12 119 ALA A C 1
ATOM 817 O O . ALA A 1 119 ? 2.146 -0.108 -16.188 1.00 95.12 119 ALA A O 1
ATOM 818 N N . GLY A 1 120 ? 4.052 0.225 -15.049 1.00 94.38 120 GLY A N 1
ATOM 819 C CA . GLY A 1 120 ? 4.946 -0.338 -16.066 1.00 94.38 120 GLY A CA 1
ATOM 820 C C . GLY A 1 120 ? 5.350 0.625 -17.188 1.00 94.38 120 GLY A C 1
ATOM 821 O O . GLY A 1 120 ? 6.242 0.286 -17.961 1.00 94.38 120 GLY A O 1
ATOM 822 N N . ALA A 1 121 ? 4.754 1.819 -17.271 1.00 96.88 121 ALA A N 1
ATOM 823 C CA . ALA A 1 121 ? 5.252 2.885 -18.135 1.00 96.88 121 ALA A CA 1
ATOM 824 C C . ALA A 1 121 ? 6.649 3.362 -17.694 1.00 96.88 121 ALA A C 1
ATOM 826 O O . ALA A 1 121 ? 7.022 3.258 -16.523 1.00 96.88 121 ALA A O 1
ATOM 827 N N . VAL A 1 122 ? 7.415 3.917 -18.629 1.00 96.38 122 VAL A N 1
ATOM 828 C CA . VAL A 1 122 ? 8.732 4.507 -18.369 1.00 96.38 122 VAL A CA 1
ATOM 829 C C . VAL A 1 122 ? 8.587 6.016 -18.267 1.00 96.38 122 VAL A C 1
ATOM 831 O O . VAL A 1 122 ? 8.124 6.656 -19.209 1.00 96.38 122 VAL A O 1
ATOM 834 N N . ASP A 1 123 ? 8.988 6.593 -17.135 1.00 96.00 123 ASP A N 1
ATOM 835 C CA . ASP A 1 123 ? 9.002 8.044 -16.966 1.00 96.00 123 ASP A CA 1
ATOM 836 C C . ASP A 1 123 ? 10.201 8.667 -17.689 1.00 96.00 123 ASP A C 1
ATOM 838 O O . ASP A 1 123 ? 11.356 8.387 -17.372 1.00 96.00 123 ASP A O 1
ATOM 842 N N . CYS A 1 124 ? 9.915 9.550 -18.640 1.00 94.88 124 CYS A N 1
ATOM 843 C CA . CYS A 1 124 ? 10.900 10.289 -19.425 1.00 94.88 124 CYS A CA 1
ATOM 844 C C . CYS A 1 124 ? 10.986 11.759 -18.986 1.00 94.88 124 CYS A C 1
ATOM 846 O O . CYS A 1 124 ? 11.369 12.637 -19.765 1.00 94.88 124 CYS A O 1
ATOM 848 N N . GLY A 1 125 ? 10.577 12.053 -17.748 1.00 92.00 125 GLY A N 1
ATOM 849 C CA . GLY A 1 125 ? 10.578 13.383 -17.150 1.00 92.00 125 GLY A CA 1
ATOM 850 C C . GLY A 1 125 ? 9.403 14.225 -17.641 1.00 92.00 125 GLY A C 1
ATOM 851 O O . GLY A 1 125 ? 8.422 14.420 -16.928 1.00 92.00 125 GLY A O 1
ATOM 852 N N . THR A 1 126 ? 9.451 14.717 -18.879 1.00 91.56 126 THR A N 1
ATOM 853 C CA . THR A 1 126 ? 8.373 15.554 -19.447 1.00 91.56 126 THR A CA 1
ATOM 854 C C . THR A 1 126 ? 7.191 14.735 -19.958 1.00 91.56 126 THR A C 1
ATOM 856 O O . THR A 1 126 ? 6.050 15.188 -19.886 1.00 91.56 126 THR A O 1
ATOM 859 N N . HIS A 1 127 ? 7.4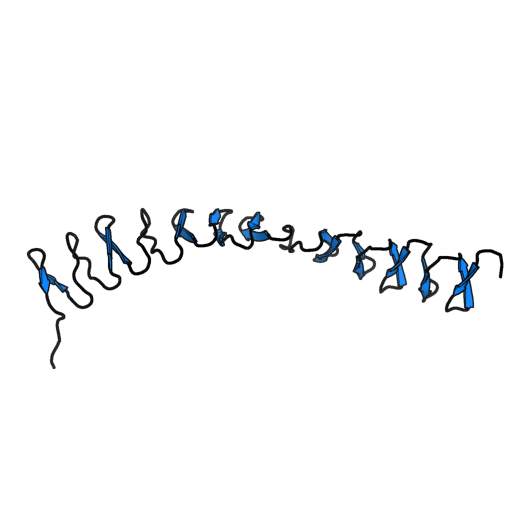43 13.507 -20.400 1.00 93.62 127 HIS A N 1
ATOM 860 C CA . HIS A 1 127 ? 6.469 12.562 -20.945 1.00 93.62 127 HIS A CA 1
ATOM 861 C C . HIS A 1 127 ? 6.720 11.167 -20.363 1.00 93.62 127 HIS A C 1
ATOM 863 O O . HIS A 1 127 ? 7.647 10.983 -19.576 1.00 93.62 127 HIS A O 1
ATOM 869 N N . PHE A 1 128 ? 5.901 10.193 -20.746 1.00 96.56 128 PHE A N 1
ATOM 870 C CA . PHE A 1 128 ? 6.136 8.789 -20.439 1.00 96.56 128 PHE A CA 1
ATOM 871 C C . PHE A 1 128 ? 6.033 7.952 -21.711 1.00 96.56 128 PHE A C 1
ATOM 873 O O . PHE A 1 128 ? 5.409 8.373 -22.687 1.00 96.56 128 PHE A O 1
ATOM 880 N N . CYS A 1 129 ? 6.638 6.773 -21.673 1.00 97.25 129 CYS A N 1
ATOM 881 C CA . CYS A 1 129 ? 6.520 5.755 -22.705 1.00 97.25 129 CYS A CA 1
ATOM 882 C C . CYS A 1 129 ? 5.793 4.532 -22.160 1.00 97.25 129 CYS A C 1
ATOM 884 O O . CYS A 1 129 ? 5.873 4.243 -20.966 1.00 97.25 129 CYS A O 1
ATOM 886 N N . ASP A 1 130 ? 5.088 3.813 -23.028 1.00 96.94 130 ASP A N 1
ATOM 887 C CA . ASP A 1 130 ? 4.344 2.624 -22.621 1.00 96.94 130 ASP A CA 1
ATOM 888 C C . ASP A 1 130 ? 5.280 1.500 -22.157 1.00 96.94 130 ASP A C 1
ATOM 890 O O . ASP A 1 130 ? 6.486 1.490 -22.430 1.00 96.94 130 ASP A O 1
ATOM 894 N N . ALA A 1 131 ? 4.715 0.515 -21.461 1.00 96.06 131 ALA A N 1
ATOM 895 C CA . ALA A 1 131 ? 5.461 -0.666 -21.048 1.00 96.06 131 ALA A CA 1
ATOM 896 C C . ALA A 1 131 ? 6.121 -1.357 -22.258 1.00 96.06 131 ALA A C 1
ATOM 898 O O . ALA A 1 131 ? 5.492 -1.581 -23.292 1.00 96.06 131 ALA A O 1
ATOM 899 N N . GLY A 1 132 ? 7.405 -1.702 -22.128 1.00 94.88 132 GLY A N 1
ATOM 900 C CA . GLY A 1 132 ? 8.198 -2.291 -23.215 1.00 94.88 132 GLY A CA 1
ATOM 901 C C . GLY A 1 132 ? 8.813 -1.276 -24.187 1.00 94.88 132 GLY A C 1
ATOM 902 O O . GLY A 1 132 ? 9.484 -1.675 -25.141 1.00 94.88 132 GLY A O 1
ATOM 903 N N . GLN A 1 133 ? 8.633 0.021 -23.946 1.00 96.50 133 GLN A N 1
ATOM 904 C CA . GLN A 1 133 ? 9.347 1.094 -24.633 1.00 96.50 133 GLN A CA 1
ATOM 905 C C . GLN A 1 133 ? 10.389 1.739 -23.710 1.00 96.50 133 GLN A C 1
ATOM 907 O O . GLN A 1 133 ? 10.438 1.471 -22.513 1.00 96.50 133 GLN A O 1
ATOM 912 N N . GLN A 1 134 ? 11.239 2.590 -24.275 1.00 95.69 134 GLN A N 1
ATOM 913 C CA . GLN A 1 134 ? 12.206 3.412 -23.553 1.00 95.69 134 GLN A CA 1
ATOM 914 C C . GLN A 1 134 ? 12.219 4.840 -24.104 1.00 95.69 134 GLN A C 1
ATOM 916 O O . GLN A 1 134 ? 11.836 5.083 -25.255 1.00 95.69 134 GLN A O 1
ATOM 921 N N . CYS A 1 135 ? 12.704 5.764 -23.280 1.00 96.06 135 CYS A N 1
ATOM 922 C CA . CYS A 1 135 ? 12.877 7.161 -23.649 1.00 96.06 135 CYS A CA 1
ATOM 923 C C . CYS A 1 135 ? 13.944 7.312 -24.735 1.00 96.06 135 CYS A C 1
ATOM 925 O O . CYS A 1 135 ? 15.035 6.751 -24.630 1.00 96.06 135 CYS A O 1
ATOM 927 N N . ALA A 1 136 ? 13.642 8.119 -25.744 1.00 95.00 136 ALA A N 1
ATOM 928 C CA . ALA A 1 136 ? 14.562 8.508 -26.799 1.00 95.00 136 ALA A CA 1
ATOM 929 C C . ALA A 1 136 ? 14.611 10.033 -26.942 1.00 95.00 136 ALA A C 1
ATOM 931 O O . ALA A 1 136 ? 13.786 10.781 -26.403 1.00 95.00 136 ALA A O 1
ATOM 932 N N . SER A 1 137 ? 15.584 10.494 -27.717 1.00 92.50 137 SER A N 1
ATOM 933 C CA . SER A 1 137 ? 15.747 11.886 -28.112 1.00 92.50 137 SER A CA 1
ATOM 934 C C . SER A 1 137 ? 14.462 12.439 -28.728 1.00 92.50 137 SER A C 1
ATOM 936 O O . SER A 1 137 ? 13.671 11.721 -29.343 1.00 92.50 137 SER A O 1
ATOM 938 N N . ASN A 1 138 ? 14.282 13.757 -28.612 1.00 90.19 138 ASN A N 1
ATOM 939 C CA . ASN A 1 138 ? 13.146 14.491 -29.181 1.00 90.19 138 ASN A CA 1
ATOM 940 C C . ASN A 1 138 ? 11.771 14.078 -28.617 1.00 90.19 138 ASN A C 1
ATOM 942 O O . ASN A 1 138 ? 10.774 14.126 -29.334 1.00 90.19 138 ASN A O 1
ATOM 946 N N . ASN A 1 139 ? 11.714 13.713 -27.331 1.00 92.81 139 ASN A N 1
ATOM 947 C CA . ASN A 1 139 ? 10.492 13.300 -26.624 1.00 92.81 139 ASN A CA 1
ATOM 948 C C . ASN A 1 139 ? 9.760 12.135 -27.305 1.00 92.81 139 ASN A C 1
ATOM 950 O O . ASN A 1 139 ? 8.540 12.164 -27.476 1.00 92.81 139 ASN A O 1
ATOM 954 N N . ARG A 1 140 ? 10.522 11.139 -27.760 1.00 93.94 140 ARG A N 1
ATOM 955 C CA . ARG A 1 140 ? 9.986 9.994 -28.490 1.00 93.94 140 ARG A CA 1
ATOM 956 C C . ARG A 1 140 ? 10.177 8.721 -27.685 1.00 93.94 140 ARG A C 1
ATOM 958 O O . ARG A 1 140 ? 11.129 8.591 -26.923 1.00 93.94 140 ARG A O 1
ATOM 965 N N . CYS A 1 141 ? 9.298 7.764 -27.931 1.00 96.69 141 CYS A N 1
ATOM 966 C CA . CYS A 1 141 ? 9.396 6.427 -27.382 1.00 96.69 141 CYS A CA 1
ATOM 967 C C . CYS A 1 141 ? 9.858 5.460 -28.465 1.00 96.69 141 CYS A C 1
ATOM 969 O O . CYS A 1 141 ? 9.343 5.480 -29.586 1.00 96.69 141 CYS A O 1
ATOM 971 N N . ILE A 1 142 ? 10.844 4.630 -28.141 1.00 96.12 142 ILE A N 1
ATOM 972 C CA . ILE A 1 142 ? 11.345 3.571 -29.025 1.00 96.12 142 ILE A CA 1
ATOM 973 C C . ILE A 1 142 ? 11.232 2.223 -28.310 1.00 96.12 142 ILE A C 1
ATOM 975 O O . ILE A 1 142 ? 11.161 2.207 -27.079 1.00 96.12 142 ILE A O 1
ATOM 979 N N . PRO A 1 143 ? 11.210 1.090 -29.032 1.00 95.62 143 PRO A N 1
ATOM 980 C CA . PRO A 1 143 ? 11.202 -0.223 -28.397 1.00 95.62 143 PRO A CA 1
ATOM 981 C C . PRO A 1 143 ? 12.350 -0.372 -27.394 1.00 95.62 143 PRO A C 1
ATOM 983 O O . PRO A 1 143 ? 13.464 0.108 -27.633 1.00 95.62 143 PRO A O 1
ATOM 986 N N . ALA A 1 144 ? 12.094 -1.029 -26.264 1.00 94.25 144 ALA A N 1
ATOM 987 C CA . ALA A 1 144 ? 13.135 -1.305 -25.284 1.00 94.25 144 ALA A CA 1
ATOM 988 C C . ALA A 1 144 ? 14.294 -2.085 -25.934 1.00 94.25 144 ALA A C 1
ATOM 990 O O . ALA A 1 144 ? 14.081 -3.046 -26.673 1.00 94.25 144 ALA A O 1
ATOM 991 N N . GLY A 1 145 ? 15.528 -1.646 -25.680 1.00 91.56 145 GLY A N 1
ATOM 992 C CA . GLY A 1 145 ? 16.740 -2.224 -26.268 1.00 91.56 145 GLY A CA 1
ATOM 993 C C . GLY A 1 145 ? 17.111 -1.689 -27.655 1.00 91.56 145 GLY A C 1
ATOM 994 O O . GLY A 1 145 ? 18.232 -1.928 -28.097 1.00 91.56 145 GLY A O 1
ATOM 995 N N . ALA A 1 146 ? 16.231 -0.938 -28.326 1.00 93.94 146 ALA A N 1
ATOM 996 C CA . ALA A 1 146 ? 16.587 -0.208 -29.540 1.00 93.94 146 ALA A CA 1
ATOM 997 C C . ALA A 1 146 ? 17.655 0.868 -29.265 1.00 93.94 146 ALA A C 1
ATOM 999 O O . ALA A 1 146 ? 17.752 1.411 -28.164 1.00 93.94 146 ALA A O 1
ATOM 1000 N N . VAL A 1 147 ? 18.445 1.200 -30.282 1.00 93.12 147 VAL A N 1
ATOM 1001 C CA . VAL A 1 147 ? 19.461 2.254 -30.214 1.00 93.12 147 VAL A CA 1
ATOM 1002 C C . VAL A 1 147 ? 18.891 3.535 -30.800 1.00 93.12 147 VAL A C 1
ATOM 1004 O O . VAL A 1 147 ? 18.502 3.566 -31.966 1.00 93.12 147 VAL A O 1
ATOM 1007 N N . ASP A 1 148 ? 18.848 4.594 -29.999 1.00 93.81 148 ASP A N 1
ATOM 1008 C CA . ASP A 1 148 ? 18.429 5.913 -30.457 1.00 93.81 148 ASP A CA 1
ATOM 1009 C C . ASP A 1 148 ? 19.538 6.598 -31.267 1.00 93.81 148 ASP A C 1
ATOM 1011 O O . ASP A 1 148 ? 20.631 6.859 -30.768 1.00 93.81 148 ASP A O 1
ATOM 1015 N N . CYS A 1 149 ? 19.232 6.919 -32.521 1.00 91.62 149 CYS A N 1
ATOM 1016 C CA . CYS A 1 149 ? 20.121 7.606 -33.452 1.00 91.62 149 CYS A CA 1
ATOM 1017 C C . CYS A 1 149 ? 19.645 9.042 -33.740 1.00 91.62 149 CYS A C 1
ATOM 1019 O O . CYS A 1 149 ? 19.925 9.604 -34.803 1.00 91.62 149 CYS A O 1
ATOM 1021 N N . GLY A 1 150 ? 18.881 9.636 -32.816 1.00 89.00 150 GLY A N 1
ATOM 1022 C CA . GLY A 1 150 ? 18.402 11.016 -32.853 1.00 89.00 150 GLY A CA 1
ATOM 1023 C C . GLY A 1 150 ? 17.161 11.194 -33.728 1.00 89.00 150 GLY A C 1
ATOM 1024 O O . GLY A 1 150 ? 16.073 11.485 -33.233 1.00 89.00 150 GLY A O 1
ATOM 1025 N N . THR A 1 151 ? 17.305 11.026 -35.044 1.00 87.81 151 THR A N 1
ATOM 1026 C CA . THR A 1 151 ? 16.193 11.138 -36.014 1.00 87.81 151 THR A CA 1
ATOM 1027 C C . THR A 1 151 ? 15.461 9.812 -36.217 1.00 87.81 151 THR A C 1
ATOM 1029 O O . THR A 1 151 ? 14.253 9.785 -36.458 1.00 87.81 151 THR A O 1
ATOM 1032 N N . HIS A 1 152 ? 16.170 8.699 -36.062 1.00 90.12 152 HIS A N 1
ATOM 1033 C CA . HIS A 1 152 ? 15.698 7.329 -36.256 1.00 90.12 152 HIS A CA 1
ATOM 1034 C C . HIS A 1 152 ? 16.188 6.451 -35.100 1.00 90.12 152 HIS A C 1
ATOM 1036 O O . HIS A 1 152 ? 16.917 6.928 -34.232 1.00 90.12 152 HIS A O 1
ATOM 1042 N N . PHE A 1 153 ? 15.768 5.192 -35.071 1.00 93.25 153 PHE A N 1
ATOM 1043 C CA . PHE A 1 153 ? 16.289 4.202 -34.138 1.00 93.25 153 PHE A CA 1
ATOM 1044 C C . PHE A 1 153 ? 16.694 2.942 -34.896 1.00 93.25 153 PHE A C 1
ATOM 1046 O O . PHE A 1 153 ? 16.224 2.708 -36.011 1.00 93.25 153 PHE A O 1
ATOM 1053 N N . CYS A 1 154 ? 17.559 2.153 -34.278 1.00 93.19 154 CYS A N 1
ATOM 1054 C CA . CYS A 1 154 ? 17.998 0.861 -34.780 1.00 93.19 154 CYS A CA 1
ATOM 1055 C C . CYS A 1 154 ? 17.602 -0.248 -33.813 1.00 93.19 154 CYS A C 1
ATOM 1057 O O . CYS A 1 154 ? 17.439 0.002 -32.618 1.00 93.19 154 CYS A O 1
ATOM 1059 N N . ASP A 1 155 ? 17.453 -1.470 -34.318 1.00 92.44 155 ASP A N 1
ATOM 1060 C CA . ASP A 1 155 ? 17.091 -2.608 -33.474 1.00 92.44 155 ASP A CA 1
ATOM 1061 C C . ASP A 1 155 ? 18.193 -2.920 -32.455 1.00 92.44 155 ASP A C 1
ATOM 1063 O O . ASP A 1 155 ? 19.350 -2.505 -32.593 1.00 92.44 155 ASP A O 1
ATOM 1067 N N . ALA A 1 156 ? 17.842 -3.692 -31.428 1.00 89.56 156 ALA A N 1
ATOM 1068 C CA . ALA A 1 156 ? 18.792 -4.112 -30.410 1.00 89.56 156 ALA A CA 1
ATOM 1069 C C . ALA A 1 156 ? 20.033 -4.782 -31.030 1.00 89.56 156 ALA A C 1
ATOM 1071 O O . ALA A 1 156 ? 19.937 -5.683 -31.865 1.00 89.56 156 ALA A O 1
ATOM 1072 N N . GLY A 1 157 ? 21.216 -4.322 -30.619 1.00 86.06 157 GLY A N 1
ATOM 1073 C CA . GLY A 1 157 ? 22.508 -4.806 -31.113 1.00 86.06 157 GLY A CA 1
ATOM 1074 C C . GLY A 1 157 ? 22.999 -4.156 -32.411 1.00 86.06 157 GLY A C 1
ATOM 1075 O O . GLY A 1 157 ? 24.162 -4.337 -32.765 1.00 86.06 157 GLY A O 1
ATOM 1076 N N . GLN A 1 158 ? 22.174 -3.376 -33.111 1.00 90.75 158 GLN A N 1
ATOM 1077 C CA . GLN A 1 158 ? 22.627 -2.577 -34.250 1.00 90.75 158 GLN A CA 1
ATOM 1078 C C . GLN A 1 158 ? 23.300 -1.276 -33.784 1.00 90.75 158 GLN A C 1
ATOM 1080 O O . GLN A 1 158 ? 23.150 -0.847 -32.644 1.00 90.75 158 GLN A O 1
ATOM 1085 N N . GLN A 1 159 ? 24.058 -0.636 -34.673 1.00 89.56 159 GLN A N 1
ATOM 1086 C CA . GL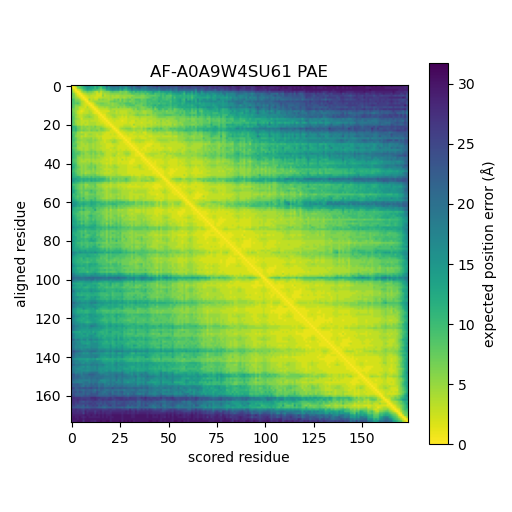N A 1 159 ? 24.724 0.643 -34.410 1.00 89.56 159 GLN A CA 1
ATOM 1087 C C . GLN A 1 159 ? 24.241 1.727 -35.370 1.00 89.56 159 GLN A C 1
ATOM 1089 O O . GLN A 1 159 ? 23.980 1.454 -36.544 1.00 89.56 159 GLN A O 1
ATOM 1094 N N . CYS A 1 160 ? 24.203 2.971 -34.892 1.00 90.56 160 CYS A N 1
ATOM 1095 C CA . CYS A 1 160 ? 23.926 4.127 -35.736 1.00 90.56 160 CYS A CA 1
ATOM 1096 C C . CYS A 1 160 ? 25.022 4.287 -36.797 1.00 90.56 160 CYS A C 1
ATOM 1098 O O . CYS A 1 160 ? 26.209 4.370 -36.476 1.00 90.56 160 CYS A O 1
ATOM 1100 N N . ALA A 1 161 ? 24.624 4.357 -38.063 1.00 87.31 161 ALA A N 1
ATOM 1101 C CA . ALA A 1 161 ? 25.494 4.700 -39.176 1.00 87.31 161 ALA A CA 1
ATOM 1102 C C . ALA A 1 161 ? 25.129 6.078 -39.744 1.00 87.31 161 ALA A C 1
ATOM 1104 O O . ALA A 1 161 ? 24.039 6.616 -39.528 1.00 87.31 161 ALA A O 1
ATOM 1105 N N . SER A 1 162 ? 26.050 6.652 -40.514 1.00 80.50 162 SER A N 1
ATOM 1106 C CA . SER A 1 162 ? 25.782 7.855 -41.297 1.00 80.50 162 SER A CA 1
ATOM 1107 C C . SER A 1 162 ? 24.647 7.621 -42.309 1.00 80.50 162 SER A C 1
ATOM 1109 O O . SER A 1 162 ? 24.415 6.501 -42.769 1.00 80.50 162 SER A O 1
ATOM 1111 N N . ASN A 1 163 ? 23.943 8.700 -42.673 1.00 80.62 163 ASN A N 1
ATOM 1112 C CA . ASN A 1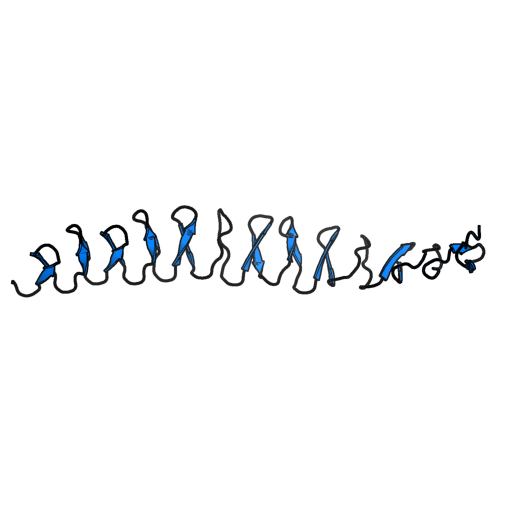 163 ? 22.811 8.707 -43.614 1.00 80.62 163 ASN A CA 1
ATOM 1113 C C . ASN A 1 163 ? 21.536 7.985 -43.130 1.00 80.62 163 ASN A C 1
ATOM 1115 O O . ASN A 1 163 ? 20.846 7.364 -43.935 1.00 80.62 163 ASN A O 1
ATOM 1119 N N . ASN A 1 164 ? 21.201 8.085 -41.839 1.00 83.19 164 ASN A N 1
ATOM 1120 C CA . ASN A 1 164 ? 19.980 7.507 -41.254 1.00 83.19 164 ASN A CA 1
ATOM 1121 C C . ASN A 1 164 ? 19.852 5.986 -41.457 1.00 83.19 164 ASN A C 1
ATOM 1123 O O . ASN A 1 164 ? 18.789 5.483 -41.824 1.00 83.19 164 ASN A O 1
ATOM 1127 N N . ARG A 1 165 ? 20.958 5.255 -41.287 1.00 87.00 165 ARG A N 1
ATOM 1128 C CA . ARG A 1 165 ? 21.016 3.803 -41.477 1.00 87.00 165 ARG A CA 1
ATOM 1129 C C . ARG A 1 165 ? 21.509 3.096 -40.226 1.00 87.00 165 ARG A C 1
ATOM 1131 O O . ARG A 1 165 ? 22.276 3.652 -39.448 1.00 87.00 165 ARG A O 1
ATOM 1138 N N . CYS A 1 166 ? 21.134 1.829 -40.118 1.00 90.88 166 CYS A N 1
ATOM 1139 C CA . CYS A 1 166 ? 21.588 0.935 -39.067 1.00 90.88 166 CYS A CA 1
ATOM 1140 C C . CYS A 1 166 ? 22.655 -0.013 -39.609 1.00 90.88 166 CYS A C 1
ATOM 1142 O O . CYS A 1 166 ? 22.477 -0.637 -40.658 1.00 90.88 166 CYS A O 1
ATOM 1144 N N . LYS A 1 167 ? 23.780 -0.109 -38.903 1.00 90.31 167 LYS A N 1
ATOM 1145 C CA . LYS A 1 167 ? 24.820 -1.100 -39.175 1.00 90.31 167 LYS A CA 1
ATOM 1146 C C . LYS A 1 167 ? 24.573 -2.338 -38.303 1.00 90.31 167 LYS A C 1
ATOM 1148 O O . LYS A 1 167 ? 24.204 -2.171 -37.138 1.00 90.31 167 LYS A O 1
ATOM 1153 N N . PRO A 1 168 ? 24.799 -3.561 -38.823 1.00 83.62 168 PRO A N 1
ATOM 1154 C CA . PRO A 1 168 ? 24.792 -4.767 -38.004 1.00 83.62 168 PRO A CA 1
ATOM 1155 C C . PRO A 1 168 ? 25.741 -4.650 -36.799 1.00 83.62 168 PRO A C 1
ATOM 1157 O O . PRO A 1 168 ? 26.693 -3.860 -36.856 1.00 83.62 168 PRO A O 1
ATOM 1160 N N . PRO A 1 169 ? 25.526 -5.459 -35.747 1.00 77.25 169 PRO A N 1
ATOM 1161 C CA . PRO A 1 169 ? 26.448 -5.531 -34.624 1.00 77.25 169 PRO A CA 1
ATOM 1162 C C . PRO A 1 169 ? 27.878 -5.749 -35.119 1.00 77.25 169 PRO A C 1
ATOM 1164 O O . PRO A 1 169 ? 28.114 -6.550 -36.029 1.00 77.25 169 PRO A O 1
ATOM 1167 N N . VAL A 1 170 ? 28.845 -5.055 -34.518 1.00 68.94 170 VAL A N 1
ATOM 1168 C CA . VAL A 1 170 ? 30.260 -5.357 -34.757 1.00 68.94 170 VAL A CA 1
ATOM 1169 C C . VAL A 1 170 ? 30.550 -6.684 -34.069 1.00 68.94 170 VAL A C 1
ATOM 1171 O O . VAL A 1 170 ? 30.838 -6.733 -32.876 1.00 68.94 170 VAL A O 1
ATOM 1174 N N . ILE A 1 171 ? 30.423 -7.775 -34.818 1.00 64.50 171 ILE A N 1
ATOM 1175 C CA . ILE A 1 171 ? 30.898 -9.084 -34.388 1.00 64.50 171 ILE A CA 1
ATOM 1176 C C . ILE A 1 171 ? 32.421 -9.024 -34.497 1.00 64.50 171 ILE A C 1
ATOM 1178 O O . ILE A 1 171 ? 32.972 -9.100 -35.593 1.00 64.50 171 ILE A O 1
ATOM 1182 N N . ASN A 1 172 ? 33.102 -8.806 -33.372 1.00 55.47 172 ASN A N 1
ATOM 1183 C CA . ASN A 1 172 ? 34.548 -8.988 -33.302 1.00 55.47 172 ASN A CA 1
ATOM 1184 C C . ASN A 1 172 ? 34.803 -10.498 -33.393 1.00 55.47 172 ASN A C 1
ATOM 1186 O O . ASN A 1 172 ? 34.745 -11.209 -32.394 1.00 55.47 172 ASN A O 1
ATOM 1190 N N . THR A 1 173 ? 34.989 -11.010 -34.606 1.00 52.84 173 THR A N 1
ATOM 1191 C CA . THR A 1 173 ? 35.513 -12.360 -34.807 1.00 52.84 173 THR A CA 1
ATOM 1192 C C . THR A 1 173 ? 36.994 -12.338 -34.437 1.00 52.84 173 THR A C 1
ATOM 1194 O O . THR A 1 173 ? 37.759 -11.615 -35.079 1.00 52.84 173 THR A O 1
ATOM 1197 N N . CYS A 1 174 ? 37.363 -13.062 -33.375 1.00 41.25 174 CYS A N 1
ATOM 1198 C CA . CYS A 1 174 ? 38.753 -13.393 -33.054 1.00 41.25 174 CYS A CA 1
ATOM 1199 C C . CYS A 1 174 ? 39.396 -14.228 -34.164 1.00 41.25 174 CYS A C 1
ATOM 1201 O O . CYS A 1 174 ? 38.665 -15.034 -34.785 1.00 41.25 174 CYS A O 1
#

Solvent-accessible surface area (backbone atoms only — not comparable to full-atom values): 10448 Å² total; per-residue (Å²): 131,64,96,61,51,38,84,40,97,82,80,41,79,41,55,59,67,40,38,74,40,49,97,92,29,69,21,58,64,71,30,37,66,37,99,79,42,44,70,39,56,62,68,40,36,76,58,53,95,94,40,68,18,58,64,72,29,30,74,42,81,90,89,37,68,40,56,63,68,39,40,81,57,85,91,50,68,22,56,60,73,34,33,77,36,46,77,88,39,68,40,48,64,64,40,45,73,58,46,84,68,38,66,26,58,69,71,39,34,77,38,70,90,86,37,67,42,57,55,68,40,36,76,55,74,91,51,70,24,57,64,72,33,31,79,38,60,89,88,36,66,42,58,56,68,42,37,73,55,67,89,52,71,29,58,64,65,34,39,80,40,83,90,90,39,66,36,75,56,87,75,83,78,128

Secondary structure (DSSP, 8-state):
--TTEEE-TTS-EEETTPEE-STT-EE-TTEEE-TTS-EEETT-EEEETTEEE-TTEEEETTTEEEETT-EE-SSSEE-TTEEEETTTEEEETTSEEEETTEEE-TTEEEETTTEEEETTPEE-SSSEE-TTEEEETTTEEEETTPEE-SSSEE-TT-EEETTTEEEPP-----

Sequence (174 aa):
MNQGEQCASNNTCIPLGATDCGNSTNCAAGNQCTSNNSCMPLGATDCGNSNYCDAGKQCASGNSCMPVGAISCGTYYCDAGKQCASGNSCILVSQIDCGVGHHCEAGQQCAYNNRCIPAGAVDCGTHFCDAGQQCASNNRCIPAGAVDCGTHFCDAGQQCASNNRCKPPVINTC

Organism: NCBI:txid1117311

Mean predicted aligned error: 9.7 Å

Radius of gyration: 33.26 Å; Cα contacts (8 Å, |Δi|>4): 350; chains: 1; bounding box: 73×33×95 Å

Foldseek 3Di:
DPPQWDAEPVRDTDGHQWDHLPPPAIHHHQWDAEPVRYTDGPQWAHPPPPAIGHHQWDADPPSDIDGPQWADPPVDIGHHQWDAEAPRDIDGPQWAHQHPPAIGGHQWDAEPPSDTHGPQWAHPPVDIHHHQWDAEAPRDTDGPQWAHPRVDIHHHQWDDDPPRDTHHHPPPDD